Protein AF-A0A1U9Y6F7-F1 (afdb_monomer)

Mean predicted aligned error: 12.35 Å

Organism: Klebsiella variicola (NCBI:txid244366)

Foldseek 3Di:
DQLVVQLCVQLVVLVVCCVVPPVVCVPPPVNVVSSVVSSVVSVVCVVPDDPPPSVVVVVVVVLVVLLVQLVVLQCVLVCLVVCVVDDPPPPPPDPDVCSVVVSVVSNVVSVVSNVVSVVVVVVD

Sequence (124 aa):
MRYWILVALLNGLFTLVIHYAAPEMFGSTAYYAGVAICSLIALVITWRDPPGMLDNVLLFLFKWAIVASGLAFSVWGIGYKLEFWGEHNPDEVFSSAFDTILPNLAVLSGSLILVSGWVFWRRR

Solvent-accessible surface area (backbone atoms only — not comparable to full-atom values): 6837 Å² total; per-residue (Å²): 115,71,51,60,53,45,28,50,48,47,35,51,50,49,52,52,50,38,56,77,74,43,54,88,45,67,88,35,73,68,42,56,50,50,44,52,50,36,42,50,51,28,48,53,52,63,72,69,55,64,94,62,57,63,59,54,52,51,52,48,52,50,55,49,48,46,47,50,48,13,48,50,31,28,52,49,17,48,34,58,75,66,58,70,76,70,77,82,69,91,80,61,91,70,79,47,68,58,76,60,47,51,31,51,49,30,29,52,52,12,49,49,40,39,52,51,52,49,53,58,58,74,75,107

Secondary structure (DSSP, 8-state):
-HHHHHHHHHHHHHHHHHHHH-GGGTTSHHHHHHHHHHHHHHHHHHHH--TTHHHHHHHHHHHHHHHHHHHHHHHHHHHHHTTTT----TT-S---HHHHHHHHHHHHHHHHHHHHHHHHHHT-

Radius of gyration: 19.83 Å; Cα contacts (8 Å, |Δi|>4): 77; chains: 1; bounding box: 42×27×53 Å

pLDDT: mean 74.07, std 9.32, range [44.81, 85.62]

Structure (mmCIF, N/CA/C/O backbone):
data_AF-A0A1U9Y6F7-F1
#
_entry.id   AF-A0A1U9Y6F7-F1
#
loop_
_atom_site.group_PDB
_atom_site.id
_atom_site.type_symbol
_atom_site.label_atom_id
_atom_site.label_alt_id
_atom_site.label_comp_id
_atom_site.label_asym_id
_atom_site.label_entity_id
_atom_site.label_seq_id
_atom_site.pdbx_PDB_ins_code
_atom_site.Cartn_x
_atom_site.Cartn_y
_atom_site.Cartn_z
_atom_site.occupancy
_atom_site.B_iso_or_equiv
_atom_site.auth_seq_id
_atom_site.auth_comp_id
_atom_site.auth_asym_id
_atom_site.auth_atom_id
_atom_site.pdbx_PDB_model_num
ATOM 1 N N . MET A 1 1 ? -6.466 -3.168 18.815 1.00 60.28 1 MET A N 1
ATOM 2 C CA . MET A 1 1 ? -6.451 -3.451 17.359 1.00 60.28 1 MET A CA 1
ATOM 3 C C . MET A 1 1 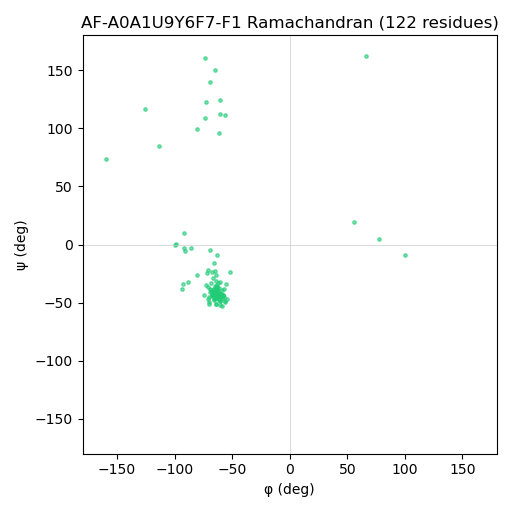? -6.427 -2.170 16.516 1.00 60.28 1 MET A C 1
ATOM 5 O O . MET A 1 1 ? -5.498 -2.024 15.742 1.00 60.28 1 MET A O 1
ATOM 9 N N . ARG A 1 2 ? -7.364 -1.218 16.692 1.00 69.81 2 ARG A N 1
ATOM 10 C CA . ARG A 1 2 ? -7.478 0.022 15.878 1.00 69.81 2 ARG A CA 1
ATOM 11 C C . ARG A 1 2 ? -6.231 0.925 15.876 1.00 69.81 2 ARG A C 1
ATOM 13 O O . ARG A 1 2 ? -5.793 1.354 14.816 1.00 69.81 2 ARG A O 1
ATOM 20 N N . TYR A 1 3 ? -5.619 1.129 17.046 1.00 73.69 3 TYR A N 1
ATOM 21 C CA . TYR A 1 3 ? -4.368 1.888 17.204 1.00 73.69 3 TYR A CA 1
ATOM 22 C C . TYR A 1 3 ? -3.240 1.370 16.305 1.00 73.69 3 TYR A C 1
ATOM 24 O O . TYR A 1 3 ? -2.627 2.142 15.579 1.00 73.69 3 TYR A O 1
ATOM 32 N N . TRP A 1 4 ? -3.027 0.053 16.274 1.00 75.50 4 TRP A N 1
ATOM 33 C CA . TRP A 1 4 ? -1.959 -0.559 15.484 1.00 75.50 4 TRP A CA 1
ATOM 34 C C . TRP A 1 4 ? -2.109 -0.322 13.978 1.00 75.50 4 TRP A C 1
ATOM 36 O O . TRP A 1 4 ? -1.103 -0.162 13.295 1.00 75.50 4 TRP A O 1
ATOM 46 N N . ILE A 1 5 ? -3.344 -0.245 13.464 1.00 78.69 5 ILE A N 1
ATOM 47 C CA . ILE A 1 5 ? -3.589 0.028 12.041 1.00 78.69 5 ILE A CA 1
ATOM 48 C C . ILE A 1 5 ? -3.225 1.478 11.704 1.00 78.69 5 ILE A C 1
ATOM 50 O O . ILE A 1 5 ? -2.535 1.718 10.721 1.00 78.69 5 ILE A O 1
ATOM 54 N N . LEU A 1 6 ? -3.633 2.436 12.540 1.00 79.25 6 LEU A N 1
ATOM 55 C CA . LEU A 1 6 ? -3.266 3.849 12.389 1.00 79.25 6 LEU A CA 1
ATOM 56 C C . LEU A 1 6 ? -1.753 4.057 12.476 1.00 79.25 6 LEU A C 1
ATOM 58 O O . LEU A 1 6 ? -1.183 4.750 11.642 1.00 79.25 6 LEU A O 1
ATOM 62 N N . VAL A 1 7 ? -1.103 3.427 13.455 1.00 82.50 7 VAL A N 1
ATOM 63 C CA . VAL A 1 7 ? 0.355 3.472 13.623 1.00 82.50 7 VAL A CA 1
ATOM 64 C C . VAL A 1 7 ? 1.053 2.928 12.383 1.00 82.50 7 VAL A C 1
ATOM 66 O O . VAL A 1 7 ? 1.976 3.564 11.886 1.00 82.50 7 VAL A O 1
ATOM 69 N N . ALA A 1 8 ? 0.616 1.779 11.862 1.00 83.75 8 ALA A N 1
ATOM 70 C CA . ALA A 1 8 ? 1.192 1.204 10.651 1.00 83.75 8 ALA A CA 1
ATOM 71 C C . ALA A 1 8 ? 0.975 2.106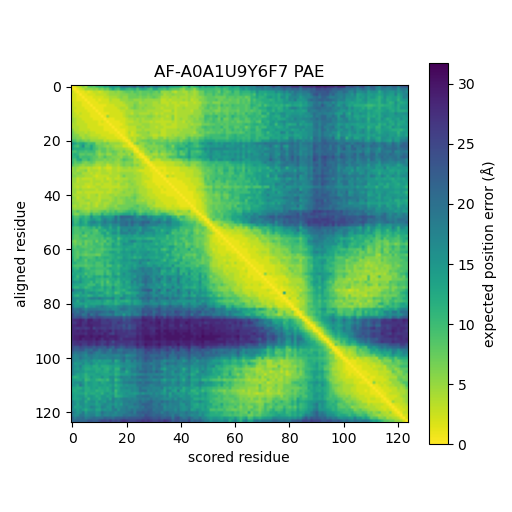 9.426 1.00 83.75 8 ALA A C 1
ATOM 73 O O . ALA A 1 8 ? 1.886 2.262 8.619 1.00 83.75 8 ALA A O 1
ATOM 74 N N . LEU A 1 9 ? -0.200 2.733 9.306 1.00 83.25 9 LEU A N 1
ATOM 75 C CA . LEU A 1 9 ? -0.541 3.604 8.182 1.00 83.25 9 LEU A CA 1
ATOM 76 C C . LEU A 1 9 ? 0.257 4.916 8.224 1.00 83.25 9 LEU A C 1
ATOM 78 O O . LEU A 1 9 ? 0.906 5.247 7.238 1.00 83.25 9 LEU A O 1
ATOM 82 N N . LEU A 1 10 ? 0.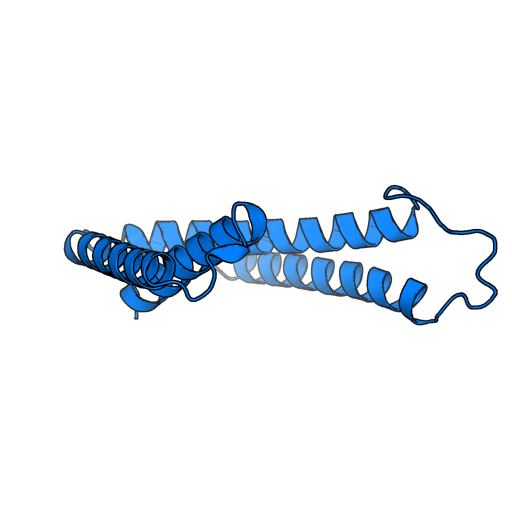276 5.630 9.357 1.00 84.44 10 LEU A N 1
ATOM 83 C CA . LEU A 1 10 ? 1.042 6.876 9.493 1.00 84.44 10 LEU A CA 1
ATOM 84 C C . LEU A 1 10 ? 2.545 6.633 9.350 1.00 84.44 10 LEU A C 1
ATOM 86 O O . LEU A 1 10 ? 3.200 7.370 8.619 1.00 84.44 10 LEU A O 1
ATOM 90 N N . ASN A 1 11 ? 3.086 5.602 10.007 1.00 85.62 11 ASN A N 1
ATOM 91 C CA . ASN A 1 11 ? 4.507 5.286 9.875 1.00 85.62 11 ASN A CA 1
ATOM 92 C C . ASN A 1 11 ? 4.845 4.837 8.456 1.00 85.62 11 ASN A C 1
ATOM 94 O O . ASN A 1 11 ? 5.817 5.325 7.900 1.00 85.62 11 ASN A O 1
ATOM 98 N N . GLY A 1 12 ? 4.031 3.977 7.839 1.00 83.12 12 GLY A N 1
ATOM 99 C CA . GLY A 1 12 ? 4.239 3.557 6.455 1.00 83.12 12 GLY A CA 1
ATOM 100 C C . GLY A 1 12 ? 4.237 4.740 5.487 1.00 83.12 12 GLY A C 1
ATOM 101 O O . GLY A 1 12 ? 5.114 4.833 4.634 1.00 83.12 12 GLY A O 1
ATOM 102 N N . LEU A 1 13 ? 3.304 5.680 5.655 1.00 84.06 13 LEU A N 1
ATOM 103 C CA . LEU A 1 13 ? 3.208 6.877 4.822 1.00 84.06 13 LEU A CA 1
ATOM 104 C C . LEU A 1 13 ? 4.381 7.837 5.070 1.00 84.06 13 LEU A C 1
ATOM 106 O O . LEU A 1 13 ? 4.954 8.349 4.113 1.00 84.06 13 LEU A O 1
ATOM 110 N N . PHE A 1 14 ? 4.796 8.019 6.326 1.00 83.25 14 PHE A N 1
ATOM 111 C CA . PHE A 1 14 ? 5.987 8.792 6.681 1.00 83.25 14 PHE A CA 1
ATOM 112 C C . PHE A 1 14 ? 7.253 8.195 6.059 1.00 83.25 14 PHE A C 1
ATOM 114 O O . PHE A 1 14 ? 8.010 8.902 5.400 1.00 83.25 14 PHE A O 1
ATOM 121 N N . THR A 1 15 ? 7.452 6.884 6.188 1.00 84.19 15 THR A N 1
ATOM 122 C CA . THR A 1 15 ? 8.567 6.165 5.567 1.00 84.19 15 THR A CA 1
ATOM 123 C C . THR A 1 15 ? 8.553 6.331 4.048 1.00 84.19 15 THR A C 1
ATOM 125 O O . THR A 1 15 ? 9.589 6.618 3.456 1.00 84.19 15 THR A O 1
ATOM 128 N N . LEU A 1 16 ? 7.386 6.227 3.410 1.00 82.75 16 LEU A N 1
ATOM 129 C CA . LEU A 1 16 ? 7.244 6.401 1.964 1.00 82.75 16 LEU A CA 1
ATOM 130 C C . LEU A 1 16 ? 7.612 7.832 1.537 1.00 82.75 16 LEU A C 1
ATOM 132 O O . LEU A 1 16 ? 8.368 8.007 0.587 1.00 82.75 16 LEU A O 1
ATOM 136 N N . VAL A 1 17 ? 7.176 8.854 2.281 1.00 83.25 17 VAL A N 1
ATOM 137 C CA . VAL A 1 17 ? 7.565 10.253 2.030 1.00 83.25 17 VAL A CA 1
ATOM 138 C C . VAL A 1 17 ? 9.073 10.442 2.150 1.00 83.25 17 VAL A C 1
ATOM 140 O O . VAL A 1 17 ? 9.675 11.027 1.254 1.00 83.25 17 VAL A O 1
ATOM 143 N N . ILE A 1 18 ? 9.704 9.919 3.205 1.00 82.81 18 ILE A N 1
ATOM 144 C CA . ILE A 1 18 ? 11.163 10.005 3.354 1.00 82.81 18 ILE A CA 1
ATOM 145 C C . ILE A 1 18 ? 11.859 9.297 2.183 1.00 82.81 18 ILE A C 1
ATOM 147 O O . ILE A 1 18 ? 12.910 9.750 1.744 1.00 82.81 18 ILE A O 1
ATOM 151 N N . HIS A 1 19 ? 11.270 8.234 1.624 1.00 81.50 19 HIS A N 1
ATOM 152 C CA . HIS A 1 19 ? 11.923 7.446 0.570 1.00 81.50 19 HIS A CA 1
ATOM 153 C C . HIS A 1 19 ? 12.028 8.219 -0.735 1.00 81.50 19 HIS A C 1
ATOM 155 O O . HIS A 1 19 ? 13.053 8.154 -1.405 1.00 81.50 19 HIS A O 1
ATOM 161 N N . TYR A 1 20 ? 10.990 8.987 -1.059 1.00 80.69 20 TYR A N 1
ATOM 162 C CA . TYR A 1 20 ? 10.967 9.804 -2.265 1.00 80.69 20 TYR A CA 1
ATOM 163 C C . TYR A 1 20 ? 11.560 11.202 -2.068 1.00 80.69 20 TYR A C 1
ATOM 165 O O . TYR A 1 20 ? 12.116 11.749 -3.015 1.00 80.69 20 TYR A O 1
ATOM 173 N N . ALA A 1 21 ? 11.437 11.799 -0.878 1.00 79.44 21 ALA A N 1
ATOM 174 C CA . ALA A 1 21 ? 11.846 13.185 -0.649 1.00 79.44 21 ALA A CA 1
ATOM 175 C C . ALA A 1 21 ? 13.287 13.331 -0.137 1.00 79.44 21 ALA A C 1
ATOM 177 O O . ALA A 1 21 ? 13.927 14.333 -0.441 1.00 79.44 21 ALA A O 1
ATOM 178 N N . ALA A 1 22 ? 13.781 12.382 0.664 1.00 73.94 22 ALA A N 1
ATOM 179 C CA . ALA A 1 22 ? 15.104 12.466 1.285 1.00 73.94 22 ALA A CA 1
ATOM 180 C C . ALA A 1 22 ? 15.608 11.074 1.719 1.00 73.94 22 ALA A C 1
ATOM 182 O O . ALA A 1 22 ? 15.613 10.750 2.917 1.00 73.94 22 ALA A O 1
ATOM 183 N N . PRO A 1 23 ? 16.015 10.225 0.757 1.00 77.38 23 PRO A N 1
ATOM 184 C CA . PRO A 1 23 ? 16.387 8.842 1.028 1.00 77.38 23 PRO A CA 1
ATOM 185 C C . PRO A 1 23 ? 17.622 8.720 1.932 1.00 77.38 23 PRO A C 1
ATOM 187 O O . PRO A 1 23 ? 17.722 7.743 2.671 1.00 77.38 23 PRO A O 1
ATOM 190 N N . GLU A 1 24 ? 18.524 9.710 1.962 1.00 78.31 24 GLU A N 1
ATOM 191 C CA . GLU A 1 24 ? 19.684 9.695 2.866 1.00 78.31 24 GLU A CA 1
ATOM 192 C C . GLU A 1 24 ? 19.324 9.773 4.360 1.00 78.31 24 GLU A C 1
ATOM 194 O O . GLU A 1 24 ? 20.153 9.455 5.212 1.00 78.31 24 GLU A O 1
ATOM 199 N N . MET A 1 25 ? 18.094 10.172 4.704 1.00 74.00 25 MET A N 1
ATOM 200 C CA . MET A 1 25 ? 17.646 10.252 6.098 1.00 74.00 25 MET A CA 1
ATOM 201 C C . MET A 1 25 ? 17.103 8.922 6.640 1.00 74.00 25 MET A C 1
ATOM 203 O O . MET A 1 25 ? 16.775 8.840 7.829 1.00 74.00 25 MET A O 1
ATOM 207 N N . PHE A 1 26 ? 17.030 7.869 5.819 1.00 71.38 26 PHE A N 1
ATOM 208 C CA . PHE A 1 26 ? 16.619 6.541 6.275 1.00 71.38 26 PHE A CA 1
ATOM 209 C C . PHE A 1 26 ? 17.553 5.996 7.354 1.00 71.38 26 PHE A C 1
ATOM 211 O O . PHE A 1 26 ? 18.757 5.872 7.156 1.00 71.38 26 PHE A O 1
ATOM 218 N N . GLY A 1 27 ? 16.987 5.639 8.509 1.00 74.88 27 GLY A N 1
ATOM 219 C CA . GLY A 1 27 ? 17.758 5.096 9.632 1.00 74.88 27 GLY A CA 1
ATOM 220 C C . GLY A 1 27 ? 18.536 6.139 10.444 1.00 74.88 27 GLY A C 1
ATOM 221 O O . GLY A 1 27 ? 19.245 5.764 11.375 1.00 74.88 27 GLY A O 1
ATOM 222 N N . SER A 1 28 ? 18.379 7.433 10.149 1.00 84.25 28 SER A N 1
ATOM 223 C CA . SER A 1 28 ? 18.897 8.523 10.984 1.00 84.25 28 SER A CA 1
ATOM 224 C C . SER A 1 28 ? 18.080 8.689 12.275 1.00 84.25 28 SER A C 1
ATOM 226 O O . SER A 1 28 ? 16.915 8.291 12.359 1.00 84.25 28 SER A O 1
ATOM 228 N N . THR A 1 29 ? 18.652 9.343 13.288 1.00 79.00 29 THR A N 1
ATOM 229 C CA . THR A 1 29 ? 17.936 9.726 14.521 1.00 79.00 29 THR A CA 1
ATOM 230 C C . THR A 1 29 ? 16.683 10.554 14.225 1.00 79.00 29 THR A C 1
ATOM 232 O O . THR A 1 29 ? 15.666 10.380 14.895 1.00 79.00 29 THR A O 1
ATOM 235 N N . ALA A 1 30 ? 16.714 11.384 13.177 1.00 80.50 30 ALA A N 1
ATOM 236 C CA . ALA A 1 30 ? 15.559 12.149 12.709 1.00 80.50 30 ALA A CA 1
ATOM 237 C C . ALA A 1 30 ? 14.419 11.252 12.191 1.00 80.50 30 ALA A C 1
ATOM 239 O O . ALA A 1 30 ? 13.249 11.519 12.465 1.00 80.50 30 ALA A O 1
ATOM 240 N N . TYR A 1 31 ? 14.746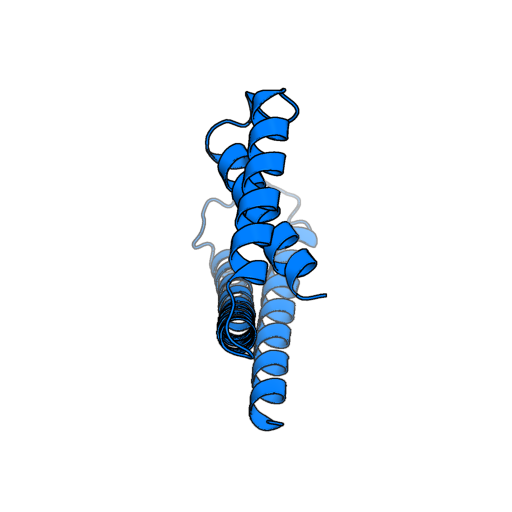 10.152 11.506 1.00 83.25 31 TYR A N 1
ATOM 241 C CA . TYR A 1 31 ? 13.759 9.178 11.040 1.00 83.25 31 TYR A CA 1
ATOM 242 C C . TYR A 1 31 ? 13.080 8.468 12.216 1.00 83.25 31 TYR A C 1
ATOM 244 O O . TYR A 1 31 ? 11.852 8.423 12.282 1.00 83.25 31 TYR A O 1
ATOM 252 N N . TYR A 1 32 ? 13.855 7.987 13.192 1.00 81.06 32 TYR A N 1
ATOM 253 C CA . TYR A 1 32 ? 13.293 7.339 14.381 1.00 81.06 32 TYR A CA 1
ATOM 254 C C . TYR A 1 32 ? 12.460 8.300 15.240 1.00 81.06 32 TYR A C 1
ATOM 256 O O . TYR A 1 32 ? 11.419 7.902 15.765 1.00 81.06 32 TYR A O 1
ATOM 264 N N . ALA A 1 33 ? 12.863 9.571 15.337 1.00 85.25 33 ALA A N 1
ATOM 265 C CA . ALA A 1 33 ? 12.064 10.604 15.989 1.00 85.25 33 ALA A CA 1
ATOM 266 C C . ALA A 1 33 ? 10.731 10.837 15.256 1.00 85.25 33 ALA A C 1
ATOM 268 O O . ALA A 1 33 ? 9.682 10.892 15.896 1.00 85.25 33 ALA A O 1
ATOM 269 N N . GLY A 1 34 ? 10.745 10.896 13.921 1.00 82.88 34 GLY A N 1
ATOM 270 C CA . GLY A 1 34 ? 9.532 11.004 13.108 1.00 82.88 34 GLY A CA 1
ATOM 271 C C . GLY A 1 34 ? 8.580 9.818 13.288 1.00 82.88 34 GLY A C 1
ATOM 272 O O . GLY A 1 34 ? 7.380 10.018 13.480 1.00 82.88 34 GLY A O 1
ATOM 273 N N . VAL A 1 35 ? 9.113 8.594 13.340 1.00 85.31 35 VAL A N 1
ATOM 274 C CA . VAL A 1 35 ? 8.340 7.371 13.627 1.00 85.31 35 VAL A CA 1
ATOM 275 C C . VAL A 1 35 ? 7.714 7.414 15.030 1.00 85.31 35 VAL A C 1
ATOM 277 O O . VAL A 1 35 ? 6.544 7.061 15.222 1.00 85.31 35 VAL A O 1
ATOM 280 N N . ALA A 1 36 ? 8.459 7.892 16.031 1.00 84.94 36 ALA A N 1
ATOM 281 C CA . ALA A 1 36 ? 7.943 8.059 17.388 1.00 84.94 36 ALA A CA 1
ATOM 282 C C . ALA A 1 36 ? 6.808 9.098 17.445 1.00 84.94 36 ALA A C 1
ATOM 284 O O . ALA A 1 36 ? 5.766 8.838 18.049 1.00 84.94 36 ALA A O 1
ATOM 285 N N . ILE A 1 37 ? 6.964 10.236 16.760 1.00 85.00 37 ILE A N 1
ATOM 286 C CA . ILE A 1 37 ? 5.936 11.284 16.674 1.00 85.00 37 ILE A CA 1
ATOM 287 C C . ILE A 1 37 ? 4.679 10.759 15.971 1.00 85.00 37 ILE A C 1
ATOM 289 O O . ILE A 1 37 ? 3.575 10.943 16.481 1.00 85.00 37 ILE A O 1
ATOM 293 N N . CYS A 1 38 ? 4.823 10.049 14.849 1.00 84.88 38 CYS A N 1
ATOM 294 C CA . CYS A 1 38 ? 3.697 9.438 14.137 1.00 84.88 38 CYS A CA 1
ATOM 295 C C . CYS A 1 38 ? 2.923 8.458 15.030 1.00 84.88 38 CYS A C 1
ATOM 297 O O . CYS A 1 38 ? 1.690 8.441 15.028 1.00 84.88 38 CYS A O 1
ATOM 299 N N . SER A 1 39 ? 3.642 7.687 15.845 1.00 83.50 39 SER A N 1
ATOM 300 C CA . SER A 1 39 ? 3.046 6.740 16.789 1.00 83.50 39 SER A CA 1
ATOM 301 C C . SER A 1 39 ? 2.305 7.452 17.931 1.00 83.50 39 SER A C 1
ATOM 303 O O . SER A 1 39 ? 1.206 7.042 18.302 1.00 83.50 39 SER A O 1
ATOM 305 N N . LEU A 1 40 ? 2.847 8.563 18.445 1.00 84.12 40 LEU A N 1
ATOM 306 C CA . LEU A 1 40 ? 2.183 9.399 19.455 1.00 84.12 40 LEU A CA 1
ATOM 307 C C . LEU A 1 40 ? 0.923 10.083 18.911 1.00 84.12 40 LEU A C 1
ATOM 309 O O . LEU A 1 40 ? -0.100 10.103 19.591 1.00 84.12 40 LEU A O 1
ATOM 313 N N . ILE A 1 41 ? 0.960 10.599 17.680 1.00 82.75 41 ILE A N 1
ATOM 314 C CA . ILE A 1 41 ? -0.216 11.190 17.024 1.00 82.75 41 ILE A CA 1
ATOM 315 C C . ILE A 1 41 ? -1.314 10.135 16.860 1.00 82.75 41 ILE A C 1
ATOM 317 O O . ILE A 1 41 ? -2.464 10.382 17.223 1.00 82.75 41 ILE A O 1
ATOM 321 N N . ALA A 1 42 ? -0.960 8.938 16.382 1.00 79.88 42 ALA A N 1
ATOM 322 C CA . ALA A 1 42 ? -1.898 7.823 16.283 1.00 79.88 42 ALA A CA 1
ATOM 323 C C . ALA A 1 42 ? -2.518 7.473 17.647 1.00 79.88 42 ALA A C 1
ATOM 325 O O . ALA A 1 42 ? -3.717 7.201 17.727 1.00 79.88 42 ALA A O 1
ATOM 326 N N . LEU A 1 43 ? -1.730 7.536 18.726 1.00 77.62 43 LEU A N 1
ATOM 327 C CA . LEU A 1 43 ? -2.211 7.292 20.085 1.00 77.62 43 LEU A CA 1
ATOM 328 C C . LEU A 1 43 ? -3.246 8.342 20.489 1.00 77.62 43 LEU A C 1
ATOM 330 O O . LEU A 1 43 ? -4.354 7.974 20.872 1.00 77.62 43 LEU A O 1
ATOM 334 N N . VAL A 1 44 ? -2.924 9.628 20.326 1.00 80.50 44 VAL A N 1
ATOM 335 C CA . VAL A 1 44 ? -3.815 10.751 20.661 1.00 80.50 44 VAL A CA 1
ATOM 336 C C . VAL A 1 44 ? -5.138 10.673 19.897 1.00 80.50 44 VAL A C 1
ATOM 338 O O . VAL A 1 44 ? -6.192 10.851 20.507 1.00 80.50 44 VAL A O 1
ATOM 341 N N . ILE A 1 45 ? -5.101 10.352 18.599 1.00 77.19 45 ILE A N 1
ATOM 342 C CA . ILE A 1 45 ? -6.308 10.176 17.774 1.00 77.19 45 ILE A CA 1
ATOM 343 C C . ILE A 1 45 ? -7.186 9.069 18.363 1.00 77.19 45 ILE A C 1
ATOM 345 O O . ILE A 1 45 ? -8.340 9.318 18.706 1.00 77.19 45 ILE A O 1
ATOM 349 N N . THR A 1 46 ? -6.616 7.881 18.594 1.00 74.44 46 THR A N 1
ATOM 350 C CA . THR A 1 46 ? -7.390 6.75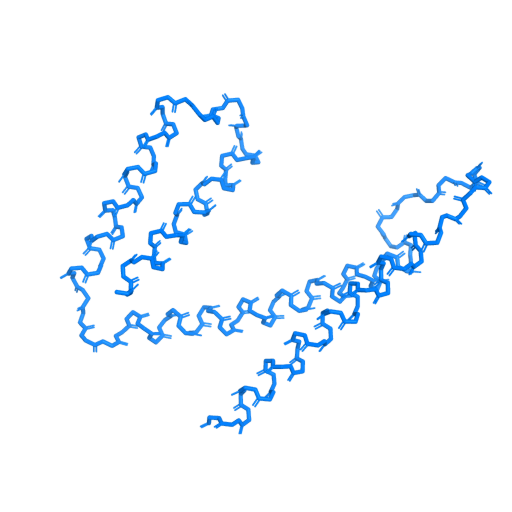9 19.150 1.00 74.44 46 THR A CA 1
ATOM 351 C C . THR A 1 46 ? -7.892 6.987 20.572 1.00 74.44 46 THR A C 1
ATOM 353 O O . THR A 1 46 ? -8.866 6.359 20.980 1.00 74.44 46 THR A O 1
ATOM 356 N N . TRP A 1 47 ? -7.249 7.876 21.333 1.00 71.69 47 TRP A N 1
ATOM 357 C CA . TRP A 1 47 ? -7.654 8.227 22.693 1.00 71.69 47 TRP A CA 1
ATOM 358 C C . TRP A 1 47 ? -8.803 9.238 22.728 1.00 71.69 47 TRP A C 1
ATOM 360 O O . TRP A 1 47 ? -9.569 9.268 23.691 1.00 71.69 47 TRP A O 1
ATOM 370 N N . ARG A 1 48 ? -8.939 10.067 21.684 1.00 72.25 48 ARG A N 1
ATOM 371 C CA . ARG A 1 48 ? -10.001 11.076 21.570 1.00 72.25 48 ARG A CA 1
ATOM 372 C C . ARG A 1 48 ? -11.186 10.636 20.712 1.00 72.25 48 ARG A C 1
ATOM 374 O O . ARG A 1 48 ? -12.142 11.397 20.579 1.00 72.25 48 ARG A O 1
ATOM 381 N N . ASP A 1 49 ? -11.147 9.424 20.170 1.00 65.62 49 ASP A N 1
ATOM 382 C CA . ASP A 1 49 ? -12.157 8.944 19.237 1.00 65.62 49 ASP A CA 1
ATOM 383 C C . ASP A 1 49 ? -13.508 8.626 19.909 1.00 65.62 49 ASP A C 1
ATOM 385 O O . ASP A 1 49 ? -13.578 7.750 20.780 1.00 65.62 49 ASP A O 1
ATOM 389 N N . PRO A 1 50 ? -14.615 9.262 19.474 1.00 64.50 50 PRO A N 1
ATOM 390 C CA . PRO A 1 50 ? -15.956 8.813 19.824 1.00 64.50 50 PRO A CA 1
ATOM 391 C C . PRO A 1 50 ? -16.231 7.424 19.214 1.00 64.50 50 PRO A C 1
ATOM 393 O O . PRO A 1 50 ? -15.694 7.081 18.151 1.00 64.50 50 PRO A O 1
ATOM 396 N N . PRO A 1 51 ? -17.065 6.589 19.860 1.00 63.12 51 PRO A N 1
ATOM 397 C CA . PRO A 1 51 ? -17.223 5.191 19.479 1.00 63.12 51 PRO A CA 1
ATOM 398 C C . PRO A 1 51 ? -17.743 5.051 18.040 1.00 63.12 51 PRO A C 1
ATOM 400 O O . PRO A 1 51 ? -18.889 5.369 17.743 1.00 63.12 51 PRO A O 1
ATOM 403 N N . GLY A 1 52 ? -16.890 4.534 17.147 1.00 66.25 52 GLY A N 1
ATOM 404 C CA . GLY A 1 52 ? -17.266 4.070 15.805 1.00 66.25 52 GLY A CA 1
ATOM 405 C C . GLY A 1 52 ? -16.973 5.022 14.639 1.00 66.25 52 GLY A C 1
ATOM 406 O O . GLY A 1 52 ? -17.061 4.585 13.494 1.00 66.25 52 GLY A O 1
ATOM 407 N N . MET A 1 53 ? -16.574 6.276 14.881 1.00 72.44 53 MET A N 1
ATOM 408 C CA . MET A 1 53 ? -16.307 7.228 13.789 1.00 72.44 53 MET A CA 1
ATOM 409 C C . MET A 1 53 ? -15.041 6.863 12.999 1.00 72.44 53 MET A C 1
ATOM 411 O O . MET A 1 53 ? -15.091 6.749 11.773 1.00 72.44 53 MET A O 1
ATOM 415 N N . LEU A 1 54 ? -13.929 6.604 13.696 1.00 69.38 54 LEU A N 1
ATOM 416 C CA . LEU A 1 54 ? -12.659 6.221 13.074 1.00 69.38 54 LEU A CA 1
ATOM 417 C C . LEU A 1 54 ? -12.782 4.938 12.251 1.00 69.38 54 LEU A C 1
ATOM 419 O O . LEU A 1 54 ? -12.273 4.869 11.140 1.00 69.38 54 LEU A O 1
ATOM 423 N N . ASP A 1 55 ? -13.492 3.936 12.762 1.00 69.75 55 ASP A N 1
ATOM 424 C CA . ASP A 1 55 ? -13.663 2.661 12.062 1.00 69.75 55 ASP A CA 1
ATOM 425 C C . ASP A 1 55 ? -14.402 2.821 10.741 1.00 69.75 55 ASP A C 1
ATOM 427 O O . ASP A 1 55 ? -14.026 2.198 9.751 1.00 69.75 55 ASP A O 1
ATOM 431 N N . ASN A 1 56 ? -15.417 3.683 10.702 1.00 72.19 56 ASN A N 1
ATOM 432 C CA . ASN A 1 56 ? -16.141 3.967 9.470 1.00 72.19 56 ASN A CA 1
ATOM 433 C C . ASN A 1 56 ? -15.252 4.687 8.451 1.00 72.19 56 ASN A C 1
ATOM 435 O O . ASN A 1 56 ? -15.258 4.320 7.275 1.00 72.19 56 ASN A O 1
ATOM 439 N N . VAL A 1 57 ? -14.448 5.657 8.895 1.00 74.31 57 VAL A N 1
ATOM 440 C CA . VAL A 1 57 ? -13.493 6.374 8.032 1.00 74.31 57 VAL A CA 1
ATOM 441 C C . VAL A 1 57 ? -12.397 5.441 7.526 1.00 74.31 57 VAL A C 1
ATOM 443 O O . VAL A 1 57 ? -12.062 5.462 6.345 1.00 74.31 57 VAL A O 1
ATOM 446 N N . LEU A 1 58 ? -11.866 4.579 8.390 1.00 72.81 58 LEU A N 1
ATOM 447 C CA . LEU A 1 58 ? -10.815 3.633 8.043 1.00 72.81 58 LEU A CA 1
ATOM 448 C C . LEU A 1 58 ? -11.335 2.578 7.059 1.00 72.81 58 LEU A C 1
ATOM 450 O O . LEU A 1 58 ? -10.688 2.303 6.053 1.00 72.81 58 LEU A O 1
ATOM 454 N N . LEU A 1 59 ? -12.537 2.039 7.290 1.00 74.00 59 LEU A N 1
ATOM 455 C CA . LEU A 1 59 ? -13.204 1.135 6.349 1.00 74.00 59 LEU A CA 1
ATOM 456 C C . LEU A 1 59 ? -13.492 1.811 5.007 1.00 74.00 59 LEU A C 1
ATOM 458 O O . LEU A 1 59 ? -13.372 1.163 3.968 1.00 74.00 59 LEU A O 1
ATOM 462 N N . PHE A 1 60 ? -13.861 3.093 5.014 1.00 76.81 60 PHE A N 1
ATOM 463 C CA . PHE A 1 60 ? -14.040 3.876 3.796 1.00 76.81 60 PHE A CA 1
ATOM 464 C C . PHE A 1 60 ? -12.711 4.028 3.044 1.00 76.81 60 PHE A C 1
ATOM 466 O O . PHE A 1 60 ? -12.637 3.664 1.872 1.00 76.81 60 PHE A O 1
ATOM 473 N N . LEU A 1 61 ? -11.646 4.464 3.723 1.00 79.88 61 LEU A N 1
ATOM 474 C CA . LEU A 1 61 ? -10.300 4.587 3.157 1.00 79.88 61 LEU A CA 1
ATOM 475 C C . LEU A 1 61 ? -9.801 3.266 2.571 1.00 79.88 61 LEU A C 1
ATOM 477 O O . LEU A 1 61 ? -9.379 3.242 1.419 1.00 79.88 61 LEU A O 1
ATOM 481 N N . PHE A 1 62 ? -9.908 2.158 3.308 1.00 75.81 62 PHE A N 1
ATOM 482 C CA . PHE A 1 62 ? -9.508 0.843 2.804 1.00 75.81 62 PHE A CA 1
ATOM 483 C C . PHE A 1 62 ? -10.347 0.401 1.604 1.00 75.81 62 PHE A C 1
ATOM 485 O O . PHE A 1 62 ? -9.785 -0.106 0.636 1.00 75.81 62 PHE A O 1
ATOM 492 N N . LYS A 1 63 ? -11.670 0.624 1.616 1.00 75.25 63 LYS A N 1
ATOM 493 C CA . LYS A 1 63 ? -12.533 0.321 0.462 1.00 75.25 63 LYS A CA 1
ATOM 494 C C . LYS A 1 63 ? -12.050 1.043 -0.797 1.00 75.25 63 LYS A C 1
ATOM 496 O O . LYS A 1 63 ? -11.905 0.405 -1.836 1.00 75.25 63 LYS A O 1
ATOM 501 N N . TRP A 1 64 ? -11.790 2.345 -0.709 1.00 73.75 64 TRP A N 1
ATOM 502 C CA . TRP A 1 64 ? -11.333 3.122 -1.862 1.00 73.75 64 TRP A CA 1
ATOM 503 C C . TRP A 1 64 ? -9.889 2.815 -2.247 1.00 73.75 64 TRP A C 1
ATOM 505 O O . TRP A 1 64 ? -9.599 2.763 -3.434 1.00 73.75 64 TRP A O 1
ATOM 515 N N . ALA A 1 65 ? -9.008 2.531 -1.287 1.00 78.00 65 ALA A N 1
ATOM 516 C CA . ALA A 1 65 ? -7.629 2.125 -1.554 1.00 78.00 65 ALA A CA 1
ATOM 517 C C . ALA A 1 65 ? -7.551 0.789 -2.314 1.00 78.00 65 ALA A C 1
ATOM 519 O O . ALA A 1 65 ? -6.728 0.637 -3.216 1.00 78.00 65 ALA A O 1
ATOM 520 N N . ILE A 1 66 ? -8.437 -0.167 -2.014 1.00 77.19 66 ILE A N 1
ATOM 521 C CA . ILE A 1 66 ? -8.534 -1.436 -2.755 1.00 77.19 66 ILE A CA 1
ATOM 522 C C . ILE A 1 66 ? -8.976 -1.176 -4.202 1.00 77.19 66 ILE A C 1
ATOM 524 O O . ILE A 1 66 ? -8.365 -1.685 -5.136 1.00 77.19 66 ILE A O 1
ATOM 528 N N . VAL A 1 67 ? -9.993 -0.336 -4.410 1.00 78.44 67 VAL A N 1
ATOM 529 C CA . VAL A 1 67 ? -10.466 0.005 -5.763 1.00 78.44 67 VAL A CA 1
ATOM 530 C C . VAL A 1 67 ? -9.405 0.788 -6.544 1.00 78.44 67 VAL A C 1
ATOM 532 O O . VAL A 1 67 ? -9.134 0.473 -7.700 1.00 78.44 67 VAL A O 1
ATOM 535 N N . ALA A 1 68 ? -8.765 1.771 -5.907 1.00 81.12 68 ALA A N 1
ATOM 536 C CA . ALA A 1 68 ? -7.711 2.581 -6.507 1.00 81.12 68 ALA A CA 1
ATOM 537 C C . ALA A 1 68 ? -6.476 1.744 -6.865 1.00 81.12 68 ALA A C 1
ATOM 539 O O . ALA A 1 68 ? -5.931 1.912 -7.952 1.00 81.12 68 ALA A O 1
ATOM 540 N N . SER A 1 69 ? -6.062 0.808 -6.003 1.00 76.94 69 SER A N 1
ATOM 541 C CA . SER A 1 69 ? -4.936 -0.087 -6.300 1.00 76.94 69 SER A CA 1
ATOM 542 C C . SER A 1 69 ? -5.262 -1.050 -7.443 1.00 76.94 69 SER A C 1
ATOM 544 O O . SER A 1 69 ? -4.454 -1.184 -8.357 1.00 76.94 69 SER A O 1
ATOM 546 N N . GLY A 1 70 ? -6.462 -1.645 -7.465 1.00 76.19 70 GLY A N 1
ATOM 547 C CA . GLY A 1 70 ? -6.917 -2.474 -8.584 1.00 76.19 70 GLY A CA 1
ATOM 548 C C . GLY A 1 70 ? -6.904 -1.724 -9.920 1.00 76.19 70 GLY A C 1
ATOM 549 O O . GLY A 1 70 ? -6.369 -2.229 -10.905 1.00 76.19 70 GLY A O 1
ATOM 550 N N . LEU A 1 71 ? -7.410 -0.485 -9.939 1.00 82.75 71 LEU A N 1
ATOM 551 C CA . LEU A 1 71 ? -7.355 0.389 -11.116 1.00 82.75 71 LEU A CA 1
ATOM 552 C C . LEU A 1 71 ? -5.919 0.727 -11.524 1.00 82.75 71 LEU A C 1
ATOM 554 O O . LEU A 1 71 ? -5.593 0.609 -12.701 1.00 82.75 71 LEU A O 1
ATOM 558 N N . ALA A 1 72 ? -5.057 1.107 -10.581 1.00 79.50 72 ALA A N 1
ATOM 559 C CA . ALA A 1 72 ? -3.664 1.440 -10.867 1.00 79.50 72 ALA A CA 1
ATOM 560 C C . ALA A 1 72 ? -2.904 0.252 -11.479 1.00 79.50 72 ALA A C 1
ATOM 562 O O . ALA A 1 72 ? -2.233 0.420 -12.496 1.00 79.50 72 ALA A O 1
ATOM 563 N N . PHE A 1 73 ? -3.068 -0.958 -10.930 1.00 74.38 73 PHE A N 1
ATOM 564 C CA . PHE A 1 73 ? -2.456 -2.174 -11.478 1.00 74.38 73 PHE A CA 1
ATOM 565 C C . PHE A 1 73 ? -2.979 -2.517 -12.877 1.00 74.38 73 PHE A C 1
ATOM 567 O O . PHE A 1 73 ? -2.192 -2.869 -13.758 1.00 74.38 73 PHE A O 1
ATOM 574 N N . SER A 1 74 ? -4.286 -2.375 -13.115 1.00 76.88 74 SER A N 1
ATOM 575 C CA . SER A 1 74 ? -4.867 -2.604 -14.441 1.00 76.88 74 SER A CA 1
ATOM 576 C C . SER A 1 74 ? -4.413 -1.563 -15.467 1.00 76.88 74 SER A C 1
ATOM 578 O O . SER A 1 74 ? -4.029 -1.940 -16.570 1.00 76.88 74 SER A O 1
ATOM 580 N N . VAL A 1 75 ? -4.405 -0.273 -15.115 1.00 81.69 75 VAL A N 1
ATOM 581 C CA . VAL A 1 75 ? -3.959 0.816 -16.002 1.00 81.69 75 VAL A CA 1
ATOM 582 C C . VAL A 1 75 ? -2.472 0.687 -16.319 1.00 81.69 75 VAL A C 1
ATOM 584 O O . VAL A 1 75 ? -2.089 0.817 -17.480 1.00 81.69 75 VAL A O 1
ATOM 587 N N . TRP A 1 76 ? -1.639 0.365 -15.327 1.00 80.44 76 TRP A N 1
ATOM 588 C CA . TRP A 1 76 ? -0.217 0.109 -15.541 1.00 80.44 76 TRP A CA 1
ATOM 589 C C . TRP A 1 76 ? 0.006 -1.071 -16.491 1.00 80.44 76 TRP A C 1
ATOM 591 O O . TRP A 1 76 ? 0.685 -0.925 -17.504 1.00 80.44 76 TRP A O 1
ATOM 601 N N . GLY A 1 77 ? -0.613 -2.224 -16.213 1.00 73.69 77 GLY A N 1
ATOM 602 C CA . GLY A 1 77 ? -0.452 -3.423 -17.036 1.00 73.69 77 GLY A CA 1
ATOM 603 C C . GLY A 1 77 ? -0.971 -3.256 -18.470 1.00 73.69 77 GLY A C 1
ATOM 604 O O . GLY A 1 77 ? -0.354 -3.763 -19.405 1.00 73.69 77 GLY A O 1
ATOM 605 N N . ILE A 1 78 ? -2.067 -2.513 -18.668 1.00 78.06 78 ILE A N 1
ATOM 606 C CA . ILE A 1 78 ? -2.587 -2.179 -20.005 1.00 78.06 78 ILE A CA 1
ATOM 607 C C . ILE A 1 78 ? -1.664 -1.184 -20.714 1.00 78.06 78 ILE A C 1
ATOM 609 O O . ILE A 1 78 ? -1.314 -1.408 -21.868 1.00 78.06 78 ILE A O 1
ATOM 613 N N . GLY A 1 79 ? -1.243 -0.113 -20.041 1.00 76.69 79 GLY A N 1
ATOM 614 C CA . GLY A 1 79 ? -0.359 0.886 -20.640 1.00 76.69 79 GLY A CA 1
ATOM 615 C C . GLY A 1 79 ? 1.015 0.320 -21.003 1.00 76.69 79 GLY A C 1
ATOM 616 O O . GLY A 1 79 ? 1.579 0.725 -22.011 1.00 76.69 79 GLY A O 1
ATOM 617 N N . TYR A 1 80 ? 1.519 -0.663 -20.247 1.00 70.19 80 TYR A N 1
ATOM 618 C CA . TYR A 1 80 ? 2.754 -1.376 -20.583 1.00 70.19 80 TYR A CA 1
ATOM 619 C C . TYR A 1 80 ? 2.585 -2.229 -21.850 1.00 70.19 80 TYR A C 1
ATOM 621 O O . TYR A 1 80 ? 3.441 -2.211 -22.723 1.00 70.19 80 TYR A O 1
ATOM 629 N N . LYS A 1 81 ? 1.442 -2.914 -22.011 1.00 68.38 81 LYS A N 1
ATOM 630 C CA . LYS A 1 81 ? 1.123 -3.654 -23.248 1.00 68.38 81 LYS A CA 1
ATOM 631 C C . LYS A 1 81 ? 0.903 -2.765 -24.471 1.00 68.38 81 LYS A C 1
ATOM 633 O O . LYS A 1 81 ? 1.073 -3.235 -25.588 1.00 68.38 81 LYS A O 1
ATOM 638 N N . LEU A 1 82 ? 0.431 -1.539 -24.261 1.00 72.81 82 LEU A N 1
ATOM 639 C CA . LEU A 1 82 ? 0.166 -0.559 -25.317 1.00 72.81 82 LEU A CA 1
ATOM 640 C C . LEU A 1 82 ? 1.370 0.359 -25.581 1.00 72.81 82 LEU A C 1
ATOM 642 O O . LEU A 1 82 ? 1.204 1.361 -26.268 1.00 72.81 82 LEU A O 1
ATOM 646 N N . GLU A 1 83 ? 2.540 0.057 -25.002 1.00 69.00 83 GLU A N 1
ATOM 647 C CA . GLU A 1 83 ? 3.786 0.830 -25.152 1.00 69.00 83 GLU A CA 1
ATOM 648 C C . GLU A 1 83 ? 3.659 2.320 -24.759 1.00 69.00 83 GLU A C 1
ATOM 650 O O . GLU A 1 83 ? 4.495 3.151 -25.102 1.00 69.00 83 GLU A O 1
ATOM 655 N N . PHE A 1 84 ? 2.634 2.678 -23.976 1.00 69.31 84 PHE A N 1
ATOM 656 C CA . PHE A 1 84 ? 2.300 4.065 -23.631 1.00 69.31 84 PHE A CA 1
ATOM 657 C C . PHE A 1 84 ? 3.303 4.710 -22.659 1.00 69.31 84 PHE A C 1
ATOM 659 O O . PHE A 1 84 ? 3.393 5.933 -22.582 1.00 69.31 84 PHE A O 1
ATOM 666 N N . TRP A 1 85 ? 4.051 3.900 -21.903 1.00 70.81 85 TRP A N 1
ATOM 667 C CA . TRP A 1 85 ? 4.990 4.371 -20.877 1.00 70.81 85 TRP A CA 1
ATOM 668 C C . TRP A 1 85 ? 6.439 4.577 -21.384 1.00 70.81 85 TRP A C 1
ATOM 670 O O . TRP A 1 85 ? 7.249 5.074 -20.606 1.00 70.81 85 TRP A O 1
ATOM 680 N N . GLY A 1 86 ? 6.742 4.267 -22.662 1.00 57.97 86 GLY A N 1
ATOM 681 C CA . GLY A 1 86 ? 8.071 4.399 -23.314 1.00 57.97 86 GLY A CA 1
ATOM 682 C C . GLY A 1 86 ? 9.154 3.459 -22.743 1.00 57.97 86 GLY A C 1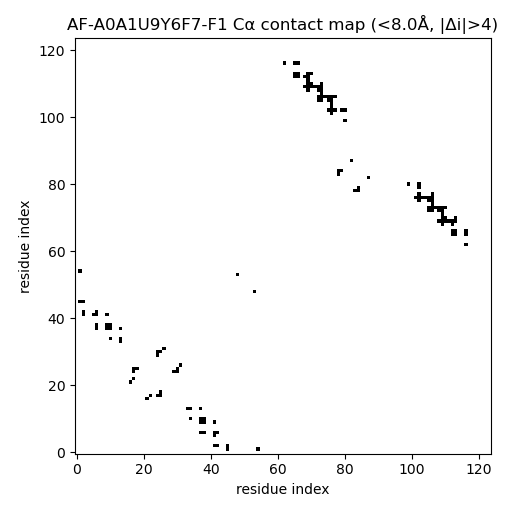
ATOM 683 O O . GLY A 1 86 ? 8.988 2.925 -21.653 1.00 57.97 86 GLY A O 1
ATOM 684 N N . GLU A 1 87 ? 10.297 3.155 -23.362 1.00 52.53 87 GLU A N 1
ATOM 685 C CA . GLU A 1 87 ? 10.771 3.146 -24.752 1.00 52.53 87 GLU A CA 1
ATOM 686 C C . GLU A 1 87 ? 11.308 1.716 -24.937 1.00 52.53 87 GL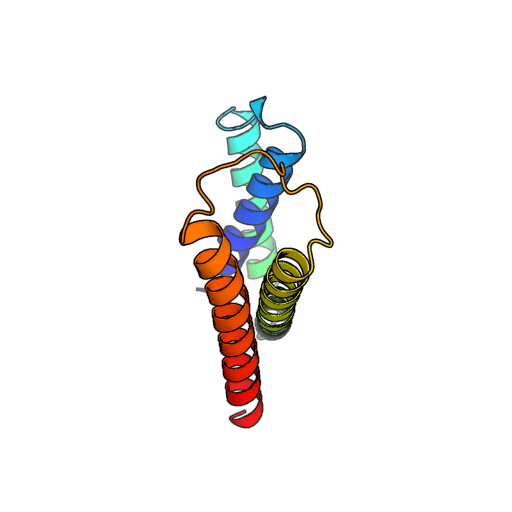U A C 1
ATOM 688 O O . GLU A 1 87 ? 12.183 1.277 -24.187 1.00 52.53 87 GLU A O 1
ATOM 693 N N . HIS A 1 88 ? 10.707 0.932 -25.831 1.00 56.66 88 HIS A N 1
ATOM 694 C CA . HIS A 1 88 ? 11.181 -0.421 -26.102 1.00 56.66 88 HIS A CA 1
ATOM 695 C C . HIS A 1 88 ? 12.468 -0.278 -26.917 1.00 56.66 88 HIS A C 1
ATOM 697 O O . HIS A 1 88 ? 12.395 0.150 -28.066 1.00 56.66 88 HIS A O 1
ATOM 703 N N . ASN A 1 89 ? 13.636 -0.571 -26.331 1.00 53.31 89 ASN A N 1
ATOM 704 C CA . ASN A 1 89 ? 14.878 -0.667 -27.098 1.00 53.31 89 ASN A CA 1
ATOM 705 C C . ASN A 1 89 ? 14.656 -1.711 -28.206 1.00 53.31 89 ASN A C 1
ATOM 707 O O . ASN A 1 89 ? 14.527 -2.896 -27.890 1.00 53.31 89 ASN A O 1
ATOM 711 N N . PRO A 1 90 ? 14.616 -1.317 -29.492 1.00 54.34 90 PRO A N 1
ATOM 712 C CA . PRO A 1 90 ? 14.328 -2.243 -30.588 1.00 54.34 90 PRO A CA 1
ATOM 713 C C . PRO A 1 90 ? 15.464 -3.258 -30.824 1.00 54.34 90 PRO A C 1
ATOM 715 O O . PRO A 1 90 ? 15.317 -4.164 -31.642 1.00 54.34 90 PRO A O 1
ATOM 718 N N . ASP A 1 91 ? 16.575 -3.119 -30.093 1.00 50.12 91 ASP A N 1
ATOM 719 C CA . ASP A 1 91 ? 17.808 -3.893 -30.244 1.00 50.12 91 ASP A CA 1
ATOM 720 C C . ASP A 1 91 ? 17.949 -5.041 -29.217 1.00 50.12 91 ASP A C 1
ATOM 722 O O . ASP A 1 91 ? 18.928 -5.793 -29.251 1.00 50.12 91 ASP A O 1
ATOM 726 N N . GLU A 1 92 ? 16.990 -5.223 -28.300 1.00 50.66 92 GLU A N 1
ATOM 727 C CA . GLU A 1 92 ? 17.036 -6.320 -27.325 1.00 50.66 92 GLU A CA 1
ATOM 728 C C . GLU A 1 92 ? 16.547 -7.647 -27.940 1.00 50.66 92 GLU A C 1
ATOM 730 O O . GLU A 1 92 ? 15.360 -7.950 -28.022 1.00 50.66 92 GLU A O 1
ATOM 735 N N . VAL A 1 93 ? 17.504 -8.491 -28.347 1.00 51.59 93 VAL A N 1
ATOM 736 C CA . VAL A 1 93 ? 17.300 -9.842 -28.928 1.00 51.59 93 VAL A CA 1
ATOM 737 C C . VAL A 1 93 ? 16.632 -10.834 -27.950 1.00 51.59 93 VAL A C 1
ATOM 739 O O . VAL A 1 93 ? 16.211 -11.922 -28.345 1.00 51.59 93 VAL A O 1
ATOM 742 N N . PHE A 1 94 ? 16.474 -10.462 -26.678 1.00 44.81 94 PHE A N 1
ATOM 743 C CA . PHE A 1 94 ? 15.741 -11.235 -25.680 1.00 44.81 94 PHE A CA 1
ATOM 744 C C . PHE A 1 94 ? 14.478 -10.484 -25.252 1.00 44.81 94 PHE A C 1
ATOM 746 O O . PHE A 1 94 ? 14.466 -9.837 -24.213 1.00 44.81 94 PHE A O 1
ATOM 753 N N . SER A 1 95 ? 13.388 -10.644 -26.010 1.00 52.88 95 SER A N 1
ATOM 754 C CA . SER A 1 95 ? 12.040 -10.432 -25.470 1.00 52.88 95 SER A CA 1
ATOM 755 C C . SER A 1 95 ? 11.847 -11.450 -24.350 1.00 52.88 95 SER A C 1
ATOM 757 O O . SER A 1 95 ? 11.613 -12.641 -24.591 1.00 52.88 95 SER A O 1
ATOM 759 N N . SER A 1 96 ? 12.091 -11.028 -23.112 1.00 57.38 96 SER A N 1
ATOM 760 C CA . SER A 1 96 ? 12.029 -11.943 -21.989 1.00 57.38 96 SER A CA 1
ATOM 761 C C . SER A 1 96 ? 10.564 -12.327 -21.795 1.00 57.38 96 SER A C 1
ATOM 763 O O . SER A 1 96 ? 9.663 -11.490 -21.862 1.00 57.38 96 SER A O 1
ATOM 765 N N . ALA A 1 97 ? 10.284 -13.599 -21.500 1.00 59.72 97 ALA A N 1
ATOM 766 C CA . ALA A 1 97 ? 8.935 -14.010 -21.104 1.00 59.72 97 ALA A CA 1
ATOM 767 C C . ALA A 1 97 ? 8.397 -13.130 -19.953 1.00 59.72 97 ALA A C 1
ATOM 769 O O . ALA A 1 97 ? 7.190 -12.970 -19.808 1.00 59.72 97 ALA A O 1
ATOM 770 N N . PHE A 1 98 ? 9.294 -12.509 -19.181 1.00 58.50 98 PHE A N 1
ATOM 771 C CA . PHE A 1 98 ? 9.005 -11.545 -18.132 1.00 58.50 98 PHE A CA 1
ATOM 772 C C . PHE A 1 98 ? 8.306 -10.272 -18.637 1.00 58.50 98 PHE A C 1
ATOM 774 O O . PHE A 1 98 ? 7.323 -9.870 -18.021 1.00 58.50 98 PHE A O 1
ATOM 781 N N . ASP A 1 99 ? 8.699 -9.709 -19.782 1.00 60.19 99 ASP A N 1
ATOM 782 C CA . ASP A 1 99 ? 8.079 -8.497 -20.354 1.00 60.19 99 ASP A CA 1
ATOM 783 C C . ASP A 1 99 ? 6.643 -8.748 -20.818 1.00 60.19 99 ASP A C 1
ATOM 785 O O . ASP A 1 99 ? 5.814 -7.847 -20.854 1.00 60.19 99 ASP A O 1
ATOM 789 N N . THR A 1 100 ? 6.298 -10.003 -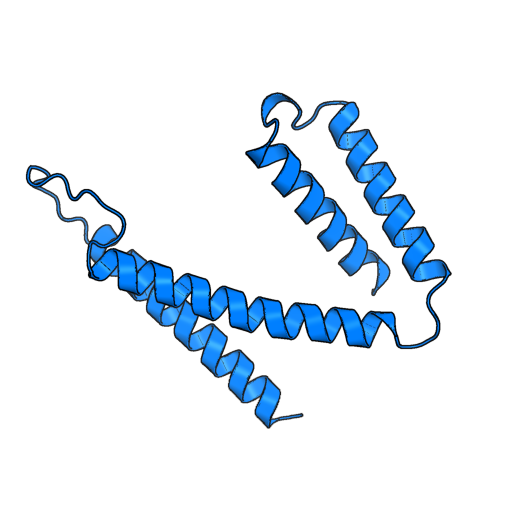21.114 1.00 64.25 100 THR A N 1
ATOM 790 C CA . THR A 1 100 ? 4.921 -10.385 -21.458 1.00 64.25 100 THR A CA 1
ATOM 791 C C . THR A 1 100 ? 4.139 -10.876 -20.236 1.00 64.25 100 THR A C 1
ATOM 793 O O . THR A 1 100 ? 2.945 -10.599 -20.094 1.00 64.25 100 THR A O 1
ATOM 796 N N . ILE A 1 101 ? 4.778 -11.621 -19.332 1.00 73.56 101 ILE A N 1
ATOM 797 C CA . ILE A 1 101 ? 4.135 -12.237 -18.163 1.00 73.56 101 ILE A CA 1
ATOM 798 C C . ILE A 1 101 ? 3.835 -11.191 -17.089 1.00 73.56 101 ILE A C 1
ATOM 800 O O . ILE A 1 101 ? 2.732 -11.188 -16.545 1.00 73.56 101 ILE A O 1
ATOM 804 N N . LEU A 1 102 ? 4.764 -10.279 -16.803 1.00 7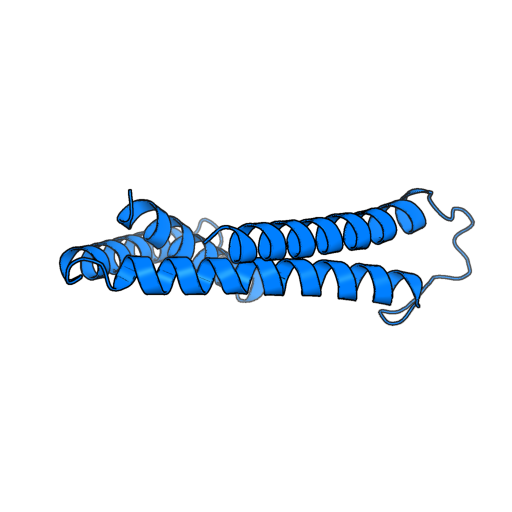6.06 102 LEU A N 1
ATOM 805 C CA . LEU A 1 102 ? 4.618 -9.273 -15.753 1.00 76.06 102 LEU A CA 1
ATOM 806 C C . LEU A 1 102 ? 3.418 -8.329 -15.971 1.00 76.06 102 LEU A C 1
ATOM 808 O O . LEU A 1 102 ? 2.601 -8.203 -15.053 1.00 76.06 102 LEU A O 1
ATOM 812 N N . PRO A 1 103 ? 3.205 -7.724 -17.158 1.00 71.50 103 PRO A N 1
ATOM 813 C CA . PRO A 1 103 ? 2.019 -6.902 -17.392 1.00 71.50 103 PRO A CA 1
ATOM 814 C C . PRO A 1 103 ? 0.729 -7.729 -17.432 1.00 71.50 103 PRO A C 1
ATOM 816 O O . PRO A 1 103 ? -0.310 -7.261 -16.970 1.00 71.50 103 PRO A O 1
ATOM 819 N N . ASN A 1 104 ? 0.768 -8.977 -17.916 1.00 76.50 104 ASN A N 1
ATOM 820 C CA . ASN A 1 104 ? -0.381 -9.887 -17.847 1.00 76.50 104 ASN A CA 1
ATOM 821 C C . ASN A 1 104 ? -0.792 -10.179 -16.400 1.00 76.50 104 ASN A C 1
ATOM 823 O O . ASN A 1 104 ? -1.977 -10.120 -16.072 1.00 76.50 104 ASN A O 1
ATOM 827 N N . LEU A 1 105 ? 0.180 -10.444 -15.527 1.00 78.50 105 LEU A N 1
ATOM 828 C CA . LEU A 1 105 ? -0.050 -10.641 -14.100 1.00 78.50 105 LEU A CA 1
ATOM 829 C C . LEU A 1 105 ? -0.552 -9.359 -13.427 1.00 78.50 105 LEU A C 1
ATOM 831 O O . LEU A 1 105 ? -1.451 -9.442 -12.593 1.00 78.50 105 LEU A O 1
ATOM 835 N N . ALA A 1 106 ? -0.046 -8.181 -13.803 1.00 76.25 106 ALA A N 1
ATOM 836 C CA . ALA A 1 106 ? -0.528 -6.895 -13.289 1.00 76.25 106 ALA A CA 1
ATOM 837 C C . ALA A 1 106 ? -2.005 -6.643 -13.649 1.00 76.25 106 ALA A C 1
ATOM 839 O O . ALA A 1 106 ? -2.807 -6.293 -12.784 1.00 76.25 106 ALA A O 1
ATOM 840 N N . VAL A 1 107 ? -2.407 -6.909 -14.897 1.00 77.12 107 VAL A N 1
ATOM 841 C CA . VAL A 1 107 ? -3.820 -6.814 -15.304 1.00 77.12 107 VAL A CA 1
ATOM 842 C C . VAL A 1 107 ? -4.677 -7.851 -14.578 1.00 77.12 107 VAL A C 1
ATOM 844 O O . VAL A 1 107 ? -5.751 -7.513 -14.078 1.00 77.12 107 VAL A O 1
ATOM 847 N N . LEU A 1 108 ? -4.208 -9.099 -14.486 1.00 82.06 108 LEU A N 1
ATOM 848 C CA . LEU A 1 108 ? -4.958 -10.190 -13.865 1.00 82.06 108 LEU A CA 1
ATOM 849 C C . LEU A 1 108 ? -5.152 -9.945 -12.361 1.00 82.06 108 LEU A C 1
ATOM 851 O O . LEU A 1 108 ? -6.277 -10.009 -11.872 1.00 82.06 108 LEU A O 1
ATOM 855 N N . SER A 1 109 ? -4.095 -9.561 -11.648 1.00 81.88 109 SER A N 1
ATOM 856 C CA . SER A 1 109 ? -4.161 -9.170 -10.235 1.00 81.88 109 SER A CA 1
ATOM 857 C C . SER A 1 109 ? -5.033 -7.932 -10.015 1.00 81.88 109 SER A C 1
ATOM 859 O O . SER A 1 109 ? -5.907 -7.971 -9.151 1.00 81.88 109 SER A O 1
ATOM 861 N N . GLY A 1 110 ? -4.893 -6.883 -10.832 1.00 76.38 110 GLY A N 1
ATOM 862 C CA . GLY A 1 110 ? -5.754 -5.697 -10.769 1.00 76.38 110 GLY A CA 1
ATOM 863 C C . GLY A 1 110 ? -7.234 -6.043 -10.958 1.00 76.38 110 GLY A C 1
ATOM 864 O O . GLY A 1 110 ? -8.081 -5.634 -10.162 1.00 76.38 110 GLY A O 1
ATOM 865 N N . SER A 1 111 ? -7.549 -6.903 -11.932 1.00 76.81 111 SER A N 1
ATOM 866 C CA . SER A 1 111 ? -8.922 -7.354 -12.184 1.00 76.81 111 SER A CA 1
ATOM 867 C C . SER A 1 111 ? -9.487 -8.198 -11.035 1.00 76.81 111 SER A C 1
ATOM 869 O O . SER A 1 111 ? -10.630 -7.994 -10.630 1.00 76.81 111 SER A O 1
ATOM 871 N N . LEU A 1 112 ? -8.685 -9.083 -10.436 1.00 81.94 112 LEU A N 1
ATOM 872 C CA . LEU A 1 112 ? -9.082 -9.870 -9.265 1.00 81.94 112 LEU A CA 1
ATOM 873 C C . LEU A 1 112 ? -9.317 -8.990 -8.031 1.00 81.94 112 LEU A C 1
ATOM 875 O O . LEU A 1 112 ? -10.259 -9.233 -7.274 1.00 81.94 112 LEU A O 1
ATOM 879 N N . ILE A 1 113 ? -8.506 -7.949 -7.832 1.00 81.12 113 ILE A N 1
ATOM 880 C CA . ILE A 1 113 ? -8.688 -6.974 -6.748 1.00 81.12 113 ILE A CA 1
ATOM 881 C C . ILE A 1 113 ? -10.005 -6.206 -6.941 1.00 81.12 113 ILE A C 1
ATOM 883 O O . ILE A 1 113 ? -10.775 -6.047 -5.994 1.00 81.12 113 ILE A O 1
ATOM 887 N N . LEU A 1 114 ? -10.331 -5.809 -8.174 1.00 79.00 114 LEU A N 1
ATOM 888 C CA . LEU A 1 114 ? -11.596 -5.135 -8.478 1.00 79.00 114 LEU A CA 1
ATOM 889 C C . LEU A 1 114 ? -12.808 -6.063 -8.306 1.00 79.00 114 LEU A C 1
ATOM 891 O O . LEU A 1 114 ? -13.805 -5.666 -7.702 1.00 79.00 114 LEU A O 1
ATOM 895 N N . VAL A 1 115 ? -12.720 -7.314 -8.769 1.00 79.69 115 VAL A N 1
ATOM 896 C CA . VAL A 1 115 ? -13.792 -8.313 -8.617 1.00 79.69 115 VAL A CA 1
ATOM 897 C C . VAL A 1 115 ? -14.003 -8.678 -7.148 1.00 79.69 115 VAL A C 1
ATOM 899 O O . VAL A 1 115 ? -15.143 -8.756 -6.693 1.00 79.69 115 VAL A O 1
ATOM 902 N N . SER A 1 116 ? -12.932 -8.864 -6.377 1.00 76.88 116 SER A N 1
ATOM 903 C CA . SER A 1 116 ? -13.038 -9.137 -4.939 1.00 76.88 116 SER A CA 1
ATOM 904 C C . SER A 1 116 ? -13.613 -7.943 -4.172 1.00 76.88 116 SER A C 1
ATOM 906 O O . SER A 1 116 ? -14.499 -8.140 -3.338 1.00 76.88 116 SER A O 1
ATOM 908 N N . GLY A 1 117 ? -13.213 -6.712 -4.510 1.00 75.38 117 GLY A N 1
ATOM 909 C CA . GLY A 1 117 ? -13.815 -5.487 -3.977 1.00 75.38 117 GLY A CA 1
ATOM 910 C C . GLY A 1 117 ? -15.310 -5.376 -4.298 1.00 75.38 117 GLY A C 1
ATOM 911 O O . GLY A 1 117 ? -16.114 -5.071 -3.414 1.00 75.38 117 GLY A O 1
ATOM 912 N N . TRP A 1 118 ? -15.705 -5.718 -5.527 1.00 73.81 118 TRP A N 1
ATOM 913 C CA . TRP A 1 118 ? -17.103 -5.750 -5.963 1.00 73.81 118 TRP A CA 1
ATOM 914 C C . TRP A 1 118 ? -17.935 -6.807 -5.225 1.00 73.81 118 TRP A C 1
ATOM 916 O O . TRP A 1 118 ? -19.028 -6.519 -4.735 1.00 73.81 118 TRP A O 1
ATOM 926 N N . VAL A 1 119 ? -17.420 -8.033 -5.091 1.00 76.75 119 VAL A N 1
ATOM 927 C CA . VAL A 1 119 ? -18.086 -9.110 -4.339 1.00 76.75 119 VAL A CA 1
ATOM 928 C C . VAL A 1 119 ? -18.214 -8.744 -2.859 1.00 76.75 119 VAL A C 1
ATOM 930 O O . VAL A 1 119 ? -19.262 -8.993 -2.261 1.00 76.75 119 VAL A O 1
ATOM 933 N N . PHE A 1 120 ? -17.190 -8.118 -2.274 1.00 71.50 120 PHE A N 1
ATOM 934 C CA . PHE A 1 120 ? -17.230 -7.626 -0.897 1.00 71.50 120 PHE A CA 1
ATOM 935 C C . PHE A 1 120 ? -18.276 -6.519 -0.705 1.00 71.50 120 PHE A C 1
ATOM 937 O O . PHE A 1 120 ? -18.932 -6.472 0.333 1.00 71.50 120 PHE A O 1
ATOM 944 N N . TRP A 1 121 ? -18.479 -5.655 -1.704 1.00 69.56 121 TRP A N 1
ATOM 945 C CA . TRP A 1 121 ? -19.553 -4.658 -1.689 1.00 69.56 121 TRP A CA 1
ATOM 946 C C . TRP A 1 121 ? -20.944 -5.255 -1.863 1.00 69.56 121 TRP A C 1
ATOM 948 O O . TRP A 1 121 ? -21.860 -4.775 -1.216 1.00 69.56 121 TRP A O 1
ATOM 958 N N . ARG A 1 122 ? -21.114 -6.298 -2.683 1.00 67.00 122 ARG A N 1
ATOM 959 C CA . ARG A 1 122 ? -22.428 -6.930 -2.900 1.00 67.00 122 ARG A CA 1
ATOM 960 C C . ARG A 1 122 ? -22.921 -7.739 -1.688 1.00 67.00 122 ARG A C 1
ATOM 962 O O . ARG A 1 122 ? -24.115 -7.983 -1.573 1.00 67.00 122 ARG A O 1
ATOM 969 N N . ARG A 1 123 ? -22.019 -8.214 -0.822 1.00 59.03 123 ARG A N 1
ATOM 970 C CA . ARG A 1 123 ? -22.361 -9.048 0.350 1.00 59.03 123 ARG A CA 1
ATOM 971 C C . ARG A 1 123 ? -22.637 -8.265 1.641 1.00 59.03 123 ARG A C 1
ATOM 973 O O . ARG A 1 123 ? -22.982 -8.898 2.636 1.00 59.03 123 ARG A O 1
ATOM 980 N N . ARG A 1 124 ? -22.443 -6.945 1.652 1.00 51.00 124 ARG A N 1
ATOM 981 C CA . ARG A 1 124 ? -22.851 -6.055 2.750 1.00 51.00 124 ARG A CA 1
ATOM 982 C C . ARG A 1 124 ? -24.084 -5.274 2.341 1.00 51.00 124 ARG A C 1
ATOM 984 O O . ARG A 1 124 ? -24.877 -4.984 3.255 1.00 51.00 124 ARG A O 1
#